Protein AF-A0A847YC67-F1 (afdb_monomer_lite)

Sequence (182 aa):
ARYLQLKDAWDQCDEAYAYVARSLLHYARWMLEHERPFLERRDELEYPTEVWAAQSLRQADVLWAASRLAEGELRERLRERAKAWTEQAWRDLYAFECPVNARTSAVVLTAALRGACHRDAPPLKPPPDEEPVSPPPEPFLSQRTRVKLALRRPAGCITALVRALYPPNLIRLLNLVRRWRN

pLDDT: mean 90.15, std 6.73, range [53.97, 98.06]

Secondary structure (DSSP, 8-state):
-HHHHHHHHTT---HHHHHHHHHHHHHHHHHHHH---GGGGGGG-SS--HHHHHHHHHHHHHHHHHHTT--HHHHHHHHHHHHHHHHHHHHHHHTSS----HHHHHHHHHHHHHHHHHHHSPPPPPPPSSPP-PPP------HHHHHHHHTTSHHHHHHHHHHHHSHHHHHHHHHHHHHHH-

Foldseek 3Di:
DVVLVVCLVVVNLDLVNLVVLVVLLVVLVVCLPPNDQPCVVVVVDPDPDLLSLLVLLVVLLSLLQNLLQDDDPSSVSSLVVSVVSNVSSVVSLVVDPDSDDPNNVVSCVPRVVSSVCSNPDHRGHHRPPDNRPDDPDDPDDDPVNVLVVLCVDPVSVVVVVVVCPPVVNVVVVVVVVVVVVD

Radius of gyration: 23.01 Å; chains: 1; bounding box: 54×56×46 Å

Structure (mmCIF, N/CA/C/O backbone):
data_AF-A0A847YC67-F1
#
_entry.id   AF-A0A847YC67-F1
#
loop_
_atom_site.group_PDB
_atom_site.id
_atom_site.type_symbol
_atom_site.label_atom_id
_atom_site.label_alt_id
_atom_site.label_comp_id
_atom_site.label_asym_id
_atom_site.label_entity_id
_atom_site.label_seq_id
_atom_site.pdbx_PDB_ins_code
_atom_site.Cartn_x
_atom_site.Cartn_y
_atom_site.Cartn_z
_atom_site.occupancy
_atom_site.B_iso_or_equiv
_atom_site.auth_seq_id
_atom_site.auth_comp_id
_atom_site.auth_asym_id
_atom_site.auth_atom_id
_atom_site.pdbx_PDB_model_num
ATOM 1 N N . ALA A 1 1 ? -1.578 -0.465 6.680 1.00 74.38 1 ALA A N 1
ATOM 2 C CA . ALA A 1 1 ? -1.923 -1.807 7.199 1.00 74.38 1 ALA A CA 1
ATOM 3 C C . ALA A 1 1 ? -1.233 -2.140 8.527 1.00 74.38 1 ALA A C 1
ATOM 5 O O . ALA A 1 1 ? -1.942 -2.298 9.506 1.00 74.38 1 ALA A O 1
ATOM 6 N N . ARG A 1 2 ? 0.111 -2.207 8.615 1.00 87.62 2 ARG A N 1
ATOM 7 C CA . ARG A 1 2 ? 0.815 -2.621 9.857 1.00 87.62 2 ARG A CA 1
ATOM 8 C C . ARG A 1 2 ? 0.424 -1.819 11.107 1.00 87.62 2 ARG A C 1
ATOM 10 O O . ARG A 1 2 ? 0.248 -2.406 12.162 1.00 87.62 2 ARG A O 1
ATOM 17 N N . TYR A 1 3 ? 0.250 -0.505 10.973 1.00 93.25 3 TYR A N 1
ATOM 18 C CA . TYR A 1 3 ? -0.238 0.350 12.060 1.00 93.25 3 TYR A CA 1
ATOM 19 C C . TYR A 1 3 ? -1.587 -0.127 12.623 1.00 93.25 3 TYR A C 1
ATOM 21 O O . TYR A 1 3 ? -1.700 -0.351 13.821 1.00 93.25 3 TYR A O 1
ATOM 29 N N . LEU A 1 4 ? -2.570 -0.358 11.745 1.00 94.00 4 LEU A N 1
ATOM 30 C CA . LEU A 1 4 ? -3.900 -0.841 12.124 1.00 94.00 4 LEU A CA 1
ATOM 31 C C . LEU A 1 4 ? -3.833 -2.220 12.786 1.00 94.00 4 LEU A C 1
ATOM 33 O O . LEU A 1 4 ? -4.482 -2.435 13.793 1.00 94.00 4 LEU A O 1
ATOM 37 N N . GLN A 1 5 ? -2.999 -3.127 12.271 1.00 92.56 5 GLN A N 1
ATOM 38 C CA . GLN 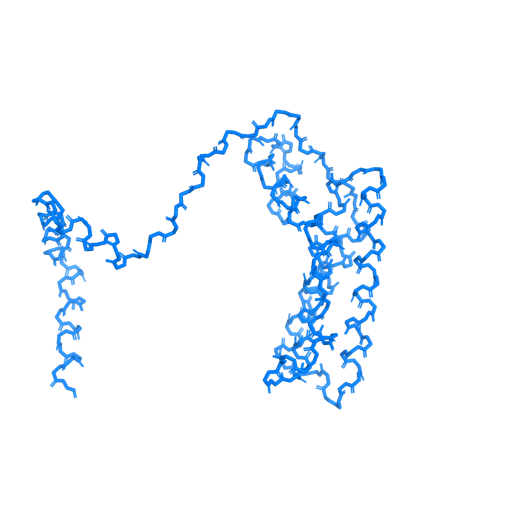A 1 5 ? -2.817 -4.455 12.870 1.00 92.56 5 GLN A CA 1
ATOM 39 C C . GLN A 1 5 ? -2.283 -4.385 14.303 1.00 92.56 5 GLN A C 1
ATOM 41 O O . GLN A 1 5 ? -2.732 -5.138 15.154 1.00 92.56 5 GLN A O 1
ATOM 46 N N . LEU A 1 6 ? -1.312 -3.504 14.562 1.00 94.75 6 LEU A N 1
ATOM 47 C CA . LEU A 1 6 ? -0.749 -3.334 15.903 1.00 94.75 6 LEU A CA 1
ATOM 48 C C . LEU A 1 6 ? -1.770 -2.717 16.859 1.00 94.75 6 LEU A C 1
ATOM 50 O O . LEU A 1 6 ? -1.907 -3.180 17.983 1.00 94.75 6 LEU A O 1
ATOM 54 N N . LYS A 1 7 ? -2.503 -1.701 16.394 1.00 95.25 7 LYS A N 1
ATOM 55 C CA . LYS A 1 7 ? -3.576 -1.054 17.154 1.00 95.25 7 LYS A CA 1
ATOM 56 C C . LYS A 1 7 ? -4.696 -2.037 17.508 1.00 95.25 7 LYS A C 1
ATOM 58 O O . LYS A 1 7 ? -5.078 -2.104 18.667 1.00 95.25 7 LYS A O 1
ATOM 63 N N . ASP A 1 8 ? -5.147 -2.836 16.545 1.00 93.94 8 ASP A N 1
ATOM 64 C CA . ASP A 1 8 ? -6.155 -3.886 16.742 1.00 93.94 8 ASP A CA 1
ATOM 65 C C . ASP A 1 8 ? -5.668 -4.964 17.727 1.00 93.94 8 ASP A C 1
ATOM 67 O O . ASP A 1 8 ? -6.369 -5.296 18.678 1.00 93.94 8 ASP A O 1
ATOM 71 N N . ALA A 1 9 ? -4.421 -5.430 17.582 1.00 94.19 9 ALA A N 1
ATOM 72 C CA . ALA A 1 9 ? -3.819 -6.418 18.483 1.00 94.19 9 ALA A CA 1
ATOM 73 C C . ALA A 1 9 ? -3.633 -5.917 19.928 1.00 94.19 9 ALA A C 1
ATOM 75 O O . ALA A 1 9 ? -3.597 -6.723 20.855 1.00 94.19 9 ALA A O 1
ATOM 76 N N . TRP A 1 10 ? -3.494 -4.604 20.128 1.00 96.00 10 TRP A N 1
ATOM 77 C CA . TRP A 1 10 ? -3.423 -3.971 21.451 1.00 96.00 10 TRP A CA 1
ATOM 78 C C . TRP A 1 10 ? -4.772 -3.464 21.960 1.00 96.00 10 TRP A C 1
ATOM 80 O O . TRP A 1 10 ? -4.809 -2.790 22.986 1.00 96.00 10 TRP A O 1
ATOM 90 N N . ASP A 1 11 ? -5.858 -3.756 21.246 1.00 93.38 11 ASP A N 1
ATOM 91 C CA . ASP A 1 11 ? -7.205 -3.273 21.552 1.00 93.38 11 ASP A CA 1
ATOM 92 C C . ASP A 1 11 ? -7.320 -1.735 21.630 1.00 93.38 11 ASP A C 1
ATOM 94 O O . ASP A 1 11 ? -8.138 -1.165 22.343 1.00 93.38 11 ASP A O 1
ATOM 98 N N . GLN A 1 12 ? -6.480 -1.034 20.866 1.00 93.38 12 GLN A N 1
ATOM 99 C CA . GLN A 1 12 ? -6.417 0.425 20.790 1.00 93.38 12 GLN A CA 1
ATOM 100 C C . GLN A 1 12 ? -7.135 0.935 19.536 1.00 93.38 12 GLN A C 1
ATOM 102 O O . GLN A 1 12 ? -6.524 1.554 18.665 1.00 93.38 12 GLN A O 1
ATOM 107 N N . CYS A 1 13 ? -8.436 0.680 19.423 1.00 89.50 13 CYS A N 1
ATOM 108 C CA . CYS A 1 13 ? -9.254 1.186 18.313 1.00 89.50 13 CYS A CA 1
ATOM 109 C C . CYS A 1 13 ? -9.707 2.637 18.558 1.00 89.50 13 CYS A C 1
ATOM 111 O O . CYS A 1 13 ? -10.895 2.935 18.594 1.00 89.50 13 CYS A O 1
ATOM 113 N N . ASP A 1 14 ? -8.736 3.527 18.770 1.00 90.50 14 ASP A N 1
ATOM 114 C CA . ASP A 1 14 ? -8.934 4.947 19.069 1.00 90.50 14 ASP A CA 1
ATOM 115 C C . ASP A 1 14 ? -9.225 5.803 17.818 1.00 90.50 14 ASP A C 1
ATOM 117 O O . ASP A 1 14 ? -9.302 5.309 16.691 1.00 90.50 14 ASP A O 1
ATOM 121 N N . GLU A 1 15 ? -9.370 7.119 17.997 1.00 89.94 15 GLU A N 1
ATOM 122 C CA . GLU A 1 15 ? -9.642 8.067 16.905 1.00 89.94 15 GLU A CA 1
ATOM 123 C C . GLU A 1 15 ? -8.605 7.973 15.769 1.00 89.94 15 GLU A C 1
ATOM 125 O O . GLU A 1 15 ? -8.946 8.041 14.585 1.00 89.94 15 GLU A O 1
ATOM 130 N N . ALA A 1 16 ? -7.333 7.743 16.107 1.00 90.25 16 ALA A N 1
ATOM 131 C CA . ALA A 1 16 ? -6.272 7.594 15.118 1.00 90.25 16 ALA A CA 1
ATOM 132 C C . ALA A 1 16 ? -6.417 6.289 14.315 1.00 90.25 16 ALA A C 1
ATOM 134 O O . ALA A 1 16 ? -6.227 6.293 13.093 1.00 90.25 16 ALA A O 1
ATOM 135 N N . TYR A 1 17 ? -6.794 5.182 14.966 1.00 93.00 17 TYR A N 1
ATOM 136 C CA . TYR A 1 17 ? -7.186 3.954 14.270 1.00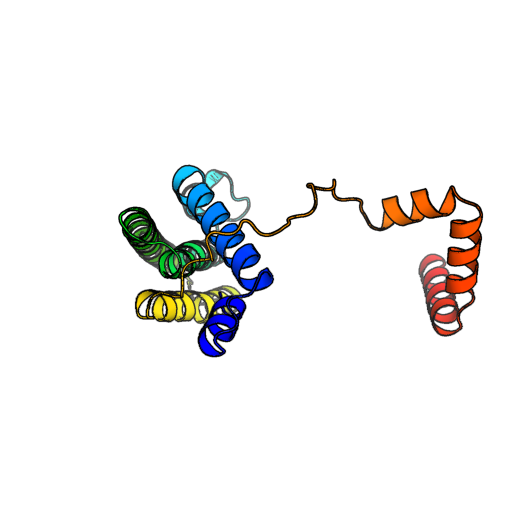 93.00 17 TYR A CA 1
ATOM 137 C C . TYR A 1 17 ? -8.358 4.214 13.318 1.00 93.00 17 TYR A C 1
ATOM 139 O O . TYR A 1 17 ? -8.272 3.884 12.132 1.00 93.00 17 TYR A O 1
ATOM 147 N N . ALA A 1 18 ? -9.410 4.864 13.818 1.00 91.94 18 ALA A N 1
ATOM 148 C CA . ALA A 1 18 ? -10.623 5.173 13.072 1.00 91.94 18 ALA A CA 1
ATOM 149 C C . ALA A 1 18 ? -10.327 6.011 11.818 1.00 91.94 18 ALA A C 1
ATOM 151 O O . ALA A 1 18 ? -10.783 5.679 10.721 1.00 91.94 18 ALA A O 1
ATOM 152 N N . TYR A 1 19 ? -9.505 7.053 11.955 1.00 90.88 19 TYR A N 1
ATOM 153 C CA . TYR A 1 19 ? -9.070 7.901 10.848 1.00 90.88 19 TYR A CA 1
ATOM 154 C C . TYR A 1 19 ? -8.305 7.118 9.778 1.00 90.88 19 TYR A C 1
ATOM 156 O O . TYR A 1 19 ? -8.617 7.214 8.587 1.00 90.88 19 TYR A O 1
ATOM 164 N N . VAL A 1 20 ? -7.320 6.308 10.178 1.00 92.94 20 VAL A N 1
ATOM 165 C CA . VAL A 1 20 ? -6.495 5.550 9.225 1.00 92.94 20 VAL A CA 1
ATOM 166 C C . VAL A 1 20 ? -7.312 4.454 8.536 1.00 92.94 20 VAL A C 1
ATOM 168 O O . VAL A 1 20 ? -7.158 4.249 7.330 1.00 92.94 20 VAL A O 1
ATOM 171 N N . ALA A 1 21 ? -8.191 3.768 9.269 1.00 94.38 21 ALA A N 1
ATOM 172 C CA . ALA A 1 21 ? -9.075 2.743 8.723 1.00 94.38 21 ALA A CA 1
ATOM 173 C C . ALA A 1 21 ? -10.052 3.338 7.698 1.00 94.38 21 ALA A C 1
ATOM 175 O O . ALA A 1 21 ? -10.138 2.837 6.574 1.00 94.38 21 ALA A O 1
ATOM 176 N N . ARG A 1 22 ? -10.713 4.454 8.035 1.00 92.62 22 ARG A N 1
ATOM 177 C CA . ARG A 1 22 ? -11.592 5.183 7.107 1.00 92.62 22 ARG A CA 1
ATOM 178 C C . ARG A 1 22 ? -10.845 5.700 5.884 1.00 92.62 22 ARG A C 1
ATOM 180 O O . ARG A 1 22 ? -11.326 5.512 4.772 1.00 92.62 22 ARG A O 1
ATOM 187 N N . SER A 1 23 ? -9.658 6.279 6.062 1.00 92.81 23 SER A N 1
ATOM 188 C CA . SER A 1 23 ? -8.829 6.766 4.949 1.00 92.81 23 SER A CA 1
ATOM 189 C C . SER A 1 23 ? -8.459 5.637 3.984 1.00 92.81 23 SER A C 1
ATOM 191 O O . SER A 1 23 ? -8.554 5.800 2.768 1.00 92.81 23 SER A O 1
ATOM 193 N N . LEU A 1 24 ? -8.081 4.469 4.515 1.00 95.94 24 LEU A N 1
ATOM 194 C CA . LEU A 1 24 ? -7.757 3.300 3.700 1.00 95.94 24 LEU A CA 1
ATOM 195 C C . LEU A 1 24 ? -8.987 2.776 2.947 1.00 95.94 24 LEU A C 1
ATOM 197 O O . LEU A 1 24 ? -8.888 2.499 1.755 1.00 95.94 24 LEU A O 1
ATOM 201 N N . LEU A 1 25 ? -10.141 2.667 3.614 1.00 95.69 25 LEU A N 1
ATOM 202 C CA . LEU A 1 25 ? -11.392 2.247 2.975 1.00 95.69 25 LEU A CA 1
ATOM 203 C C . LEU A 1 25 ? -11.853 3.238 1.902 1.00 95.69 25 LEU A C 1
ATOM 205 O O . LEU A 1 25 ? -12.260 2.816 0.823 1.00 95.69 25 LEU A O 1
ATOM 209 N N . HIS A 1 26 ? -11.762 4.541 2.172 1.00 94.62 26 HIS A N 1
ATOM 210 C CA . HIS A 1 26 ? -12.092 5.589 1.212 1.00 94.62 26 HIS A CA 1
ATOM 211 C C . HIS A 1 26 ? -11.220 5.477 -0.043 1.00 94.62 26 HIS A C 1
ATOM 213 O O . HIS A 1 26 ? -11.742 5.411 -1.155 1.00 94.62 26 HI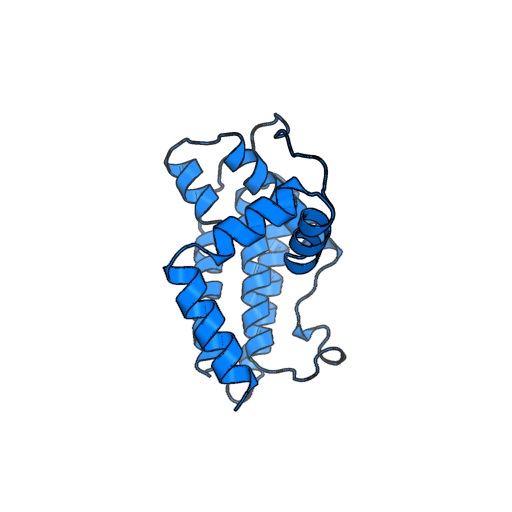S A O 1
ATOM 219 N N . TYR A 1 27 ? -9.901 5.361 0.134 1.00 96.62 27 TYR A N 1
ATOM 220 C CA . TYR A 1 27 ? -8.985 5.193 -0.989 1.00 96.62 27 TYR A CA 1
ATOM 221 C C . TYR A 1 27 ? -9.245 3.892 -1.761 1.00 96.62 27 TYR A C 1
ATOM 223 O O . TYR A 1 27 ? -9.277 3.902 -2.987 1.00 96.62 27 TYR A O 1
ATOM 231 N N . ALA A 1 28 ? -9.513 2.781 -1.071 1.00 97.19 28 ALA A N 1
ATOM 232 C CA . ALA A 1 28 ? -9.812 1.508 -1.720 1.00 97.19 28 ALA A CA 1
ATOM 233 C C . ALA A 1 28 ? -11.120 1.542 -2.532 1.00 97.19 28 ALA A C 1
ATOM 235 O O . ALA A 1 28 ? -11.176 0.964 -3.615 1.00 97.19 28 ALA A O 1
ATOM 236 N N . ARG A 1 29 ? -12.155 2.250 -2.055 1.00 97.38 29 ARG A N 1
ATOM 237 C CA . ARG A 1 29 ? -13.389 2.489 -2.828 1.00 97.38 29 ARG A CA 1
ATOM 238 C C . ARG A 1 29 ? -13.096 3.281 -4.097 1.00 97.38 29 ARG A C 1
ATOM 240 O O . ARG A 1 29 ? -13.498 2.860 -5.174 1.00 97.38 29 ARG A O 1
ATOM 247 N N . TRP A 1 30 ? -12.320 4.357 -3.980 1.00 97.62 30 TRP A N 1
ATOM 248 C CA . TRP A 1 30 ? -11.888 5.128 -5.143 1.00 97.62 30 TRP A CA 1
ATOM 249 C C . TRP A 1 30 ? -11.107 4.256 -6.141 1.00 97.62 30 TRP A C 1
ATOM 251 O O . TRP A 1 30 ? -11.393 4.296 -7.338 1.00 97.62 30 TRP A O 1
ATOM 261 N N . MET A 1 31 ? -10.200 3.399 -5.653 1.00 97.31 31 MET A N 1
ATOM 262 C CA . MET A 1 31 ? -9.429 2.472 -6.491 1.00 97.31 31 MET A CA 1
ATOM 263 C C . MET A 1 31 ? -10.305 1.465 -7.245 1.00 97.31 31 MET A C 1
ATOM 265 O O . MET A 1 31 ? -9.992 1.141 -8.387 1.00 97.31 31 MET A O 1
ATOM 269 N N . LEU A 1 32 ? -11.392 0.962 -6.646 1.00 96.88 32 LEU A N 1
ATOM 270 C CA . LEU A 1 32 ? -12.294 0.017 -7.321 1.00 96.88 32 LEU A CA 1
ATOM 271 C C . LEU A 1 32 ? -12.918 0.603 -8.595 1.00 96.88 32 LEU A C 1
ATOM 273 O O . LEU A 1 32 ? -13.192 -0.148 -9.537 1.00 96.88 32 LEU A O 1
ATOM 277 N N . GLU A 1 33 ? -13.145 1.913 -8.606 1.00 95.31 33 GLU A N 1
ATOM 278 C CA . GLU A 1 33 ? -13.861 2.629 -9.663 1.00 95.31 33 GLU A CA 1
ATOM 279 C C . GLU A 1 33 ? -12.918 3.292 -10.675 1.00 95.31 33 GLU A C 1
ATOM 281 O O . GLU A 1 33 ? -13.214 3.304 -11.868 1.00 95.31 33 GLU A O 1
ATOM 286 N N . HIS A 1 34 ? -11.777 3.814 -10.218 1.00 95.38 34 HIS A N 1
ATOM 287 C CA . HIS A 1 34 ? -10.945 4.722 -11.016 1.00 95.38 34 HIS A CA 1
ATOM 288 C C . HIS A 1 34 ? -9.553 4.178 -11.343 1.00 95.38 34 HIS A C 1
ATOM 290 O O . HIS A 1 34 ? -8.925 4.644 -12.294 1.00 95.38 34 HIS A O 1
ATOM 296 N N . GLU A 1 35 ? -9.049 3.214 -10.572 1.00 93.94 35 GLU A N 1
ATOM 297 C CA . GLU A 1 35 ? -7.673 2.737 -10.705 1.00 93.94 35 GLU A CA 1
ATOM 298 C C . GLU A 1 35 ? -7.603 1.457 -11.550 1.00 93.94 35 GLU A C 1
ATOM 300 O O . GLU A 1 35 ? -8.543 0.658 -11.590 1.00 93.94 35 GLU A O 1
ATOM 305 N N . ARG A 1 36 ? -6.471 1.264 -12.235 1.00 91.56 36 ARG A N 1
ATOM 306 C CA . ARG A 1 36 ? -6.173 0.081 -13.053 1.00 91.56 36 ARG A CA 1
ATOM 307 C C . ARG A 1 36 ? -4.688 -0.298 -12.927 1.00 91.56 36 ARG A C 1
ATOM 309 O O . ARG A 1 36 ? -3.872 0.578 -12.623 1.00 91.56 36 ARG A O 1
ATOM 316 N N . PRO A 1 37 ? -4.312 -1.571 -13.151 1.00 90.25 37 PRO A N 1
ATOM 317 C CA . PRO A 1 37 ? -2.916 -1.995 -13.220 1.00 90.25 37 PRO A CA 1
ATOM 318 C C . PRO A 1 37 ? -2.094 -1.150 -14.202 1.00 90.25 37 PRO A C 1
ATOM 320 O O . PRO A 1 37 ? -2.578 -0.759 -15.263 1.00 90.25 37 PRO A O 1
ATOM 323 N N . PHE A 1 38 ? -0.828 -0.884 -13.871 1.00 87.62 38 PHE A N 1
ATOM 324 C CA . PHE A 1 38 ? 0.024 0.024 -14.648 1.00 87.62 38 PHE A CA 1
ATOM 325 C C . PHE A 1 38 ? 0.187 -0.410 -16.105 1.00 87.62 38 PHE A C 1
ATOM 327 O O . PHE A 1 38 ? 0.152 0.425 -17.005 1.00 87.62 38 PHE A O 1
ATOM 334 N N . LEU A 1 39 ? 0.343 -1.713 -16.340 1.00 90.75 39 LEU A N 1
ATOM 335 C CA . LEU A 1 39 ? 0.612 -2.240 -17.674 1.00 90.75 39 LEU A CA 1
ATOM 336 C C . LEU A 1 39 ? -0.636 -2.361 -18.560 1.00 90.75 39 LEU A C 1
ATOM 338 O O . LEU A 1 39 ? -0.487 -2.573 -19.760 1.00 90.75 39 LEU A O 1
ATOM 342 N N . GLU A 1 40 ? -1.841 -2.126 -18.027 1.00 88.69 40 GLU A N 1
ATOM 343 C CA . GLU A 1 40 ? -3.027 -1.910 -18.871 1.00 88.69 40 GLU A CA 1
ATOM 344 C C . GLU A 1 40 ? -2.932 -0.593 -19.654 1.00 88.69 40 GLU A C 1
ATOM 346 O O . GLU A 1 40 ? -3.497 -0.478 -20.737 1.00 88.69 40 GLU A O 1
ATOM 351 N N . ARG A 1 41 ? -2.185 0.389 -19.135 1.00 86.56 41 ARG A N 1
ATOM 352 C CA . ARG A 1 41 ? -1.916 1.679 -19.788 1.00 86.56 41 ARG A CA 1
ATOM 353 C C . ARG A 1 41 ? -0.473 1.747 -20.266 1.00 86.56 41 ARG A C 1
ATOM 355 O O . ARG A 1 41 ? 0.235 2.723 -20.038 1.00 86.56 41 ARG A O 1
ATOM 362 N N . ARG A 1 42 ? -0.017 0.665 -20.899 1.00 87.31 42 ARG A N 1
ATOM 363 C CA . ARG A 1 42 ? 1.363 0.526 -21.379 1.00 87.31 42 ARG A CA 1
ATOM 364 C C . ARG A 1 42 ? 1.809 1.695 -22.256 1.00 87.31 42 ARG A C 1
ATOM 366 O O . ARG A 1 42 ? 2.938 2.144 -22.098 1.00 87.31 42 ARG A O 1
ATOM 373 N N . ASP A 1 43 ? 0.912 2.208 -23.092 1.00 88.75 43 ASP A N 1
ATOM 374 C CA . ASP A 1 43 ? 1.183 3.318 -24.014 1.00 88.75 43 ASP A CA 1
ATOM 375 C C . ASP A 1 43 ? 1.402 4.668 -23.303 1.00 88.75 43 ASP A C 1
ATOM 377 O O . ASP A 1 43 ? 1.976 5.586 -23.881 1.00 88.75 43 ASP A O 1
ATOM 381 N N . GLU A 1 44 ? 0.979 4.800 -22.040 1.00 89.19 44 GLU A N 1
ATOM 382 C CA . GLU A 1 44 ? 1.212 5.997 -21.218 1.00 89.19 44 GLU A CA 1
ATOM 383 C C . GLU A 1 44 ? 2.575 5.964 -20.506 1.00 89.19 44 GLU A C 1
ATOM 385 O O . GLU A 1 44 ? 3.022 6.974 -19.956 1.00 89.19 44 GLU A O 1
ATOM 390 N N . LEU A 1 45 ? 3.245 4.806 -20.480 1.00 88.12 45 LEU A N 1
ATOM 391 C CA . LEU A 1 45 ? 4.520 4.628 -19.794 1.00 88.12 45 LEU A CA 1
ATOM 392 C C . LEU A 1 45 ? 5.683 4.954 -20.730 1.00 88.12 45 LEU A C 1
ATOM 394 O O . LEU A 1 45 ? 5.874 4.296 -21.746 1.00 88.12 45 LEU A O 1
ATOM 398 N N . GLU A 1 46 ? 6.541 5.889 -20.315 1.00 89.38 46 GLU A N 1
ATOM 399 C CA . GLU A 1 46 ? 7.779 6.201 -21.046 1.00 89.38 46 GLU A CA 1
ATOM 400 C C . GLU A 1 46 ? 8.686 4.961 -21.183 1.00 89.38 46 GLU A C 1
ATOM 402 O O . GLU A 1 46 ? 9.285 4.736 -22.231 1.00 89.38 46 GLU A O 1
ATOM 407 N N . TYR A 1 47 ? 8.739 4.115 -20.141 1.00 88.75 47 TYR A N 1
ATOM 408 C CA . TYR A 1 47 ? 9.491 2.855 -20.141 1.00 88.75 47 TYR A CA 1
ATOM 409 C C . TYR A 1 47 ? 8.699 1.733 -19.446 1.00 88.75 47 TYR A C 1
ATOM 411 O O . TYR A 1 47 ? 8.714 1.648 -18.207 1.00 88.75 47 TYR A O 1
ATOM 419 N N . PRO A 1 48 ? 8.026 0.841 -20.198 1.00 89.88 48 PRO A N 1
ATOM 420 C CA . PRO A 1 48 ? 7.252 -0.267 -19.643 1.00 89.88 48 PRO A CA 1
ATOM 421 C C . PRO A 1 48 ? 8.166 -1.426 -19.215 1.00 89.88 48 PRO A C 1
ATOM 423 O O . PRO A 1 48 ? 8.220 -2.468 -19.856 1.00 89.88 48 PRO A O 1
ATOM 426 N N . THR A 1 49 ? 8.896 -1.229 -18.120 1.00 92.06 49 THR A N 1
ATOM 427 C CA . THR A 1 49 ? 9.772 -2.230 -17.482 1.00 92.06 49 THR A CA 1
ATOM 428 C C . THR A 1 49 ? 9.013 -3.207 -16.574 1.00 92.06 49 THR A C 1
ATOM 430 O O . THR A 1 49 ? 7.914 -2.925 -16.092 1.00 92.06 49 THR A O 1
ATOM 433 N N . GLU A 1 50 ? 9.652 -4.328 -16.249 1.00 92.31 50 GLU A N 1
ATOM 434 C CA . GLU A 1 50 ? 9.212 -5.372 -15.316 1.00 92.31 50 GLU A CA 1
ATOM 435 C C . GLU A 1 50 ? 8.889 -4.843 -13.905 1.00 92.31 50 GLU A C 1
ATOM 437 O O . GLU A 1 50 ? 8.106 -5.430 -13.155 1.00 92.31 50 GLU A O 1
ATOM 442 N N . VAL A 1 51 ? 9.446 -3.686 -13.540 1.00 92.50 51 VAL A N 1
ATOM 443 C CA . VAL A 1 51 ? 9.183 -3.020 -12.259 1.00 92.50 51 VAL A CA 1
ATOM 444 C C . VAL A 1 51 ? 7.726 -2.567 -12.166 1.00 92.50 51 VAL A C 1
ATOM 446 O O . VAL A 1 51 ? 7.167 -2.566 -11.069 1.00 92.50 51 VAL A O 1
ATOM 449 N N . TRP A 1 52 ? 7.093 -2.208 -13.288 1.00 93.69 52 TRP A N 1
ATOM 450 C CA . TRP A 1 52 ? 5.682 -1.819 -13.311 1.00 93.69 52 TRP A CA 1
ATOM 451 C C . TRP A 1 52 ? 4.756 -3.000 -13.035 1.00 93.69 52 TRP A C 1
ATOM 453 O O . TRP A 1 52 ? 3.811 -2.845 -12.263 1.00 93.69 52 TRP A O 1
ATOM 463 N N . ALA A 1 53 ? 5.078 -4.189 -13.558 1.00 92.50 53 ALA A N 1
ATOM 464 C CA . ALA A 1 53 ? 4.360 -5.415 -13.209 1.00 92.50 53 ALA A CA 1
ATOM 465 C C . ALA A 1 53 ? 4.441 -5.677 -11.697 1.00 92.50 53 ALA A C 1
ATOM 467 O O . ALA A 1 53 ? 3.427 -5.884 -11.030 1.00 92.50 53 ALA A O 1
ATOM 468 N N . ALA A 1 54 ? 5.638 -5.555 -11.113 1.00 92.69 54 ALA A N 1
ATOM 469 C CA . ALA A 1 54 ? 5.812 -5.705 -9.671 1.00 92.69 54 ALA A CA 1
ATOM 470 C C . ALA A 1 54 ? 5.113 -4.598 -8.853 1.00 92.69 54 ALA A C 1
ATOM 472 O O . ALA A 1 54 ? 4.598 -4.864 -7.769 1.00 92.69 54 ALA A O 1
ATOM 473 N N . GLN A 1 55 ? 5.050 -3.358 -9.346 1.00 92.50 55 GLN A N 1
ATOM 474 C CA . GLN A 1 55 ? 4.296 -2.276 -8.699 1.00 92.50 55 GLN A CA 1
ATOM 475 C C . GLN A 1 55 ? 2.790 -2.553 -8.664 1.00 92.50 55 GLN A C 1
ATOM 477 O O . GLN A 1 55 ? 2.138 -2.192 -7.684 1.00 92.50 55 GLN A O 1
ATOM 482 N N . SER A 1 56 ? 2.234 -3.251 -9.654 1.00 94.44 56 SER A N 1
ATOM 483 C CA . SER A 1 56 ? 0.822 -3.644 -9.617 1.00 94.44 56 SER A CA 1
ATOM 484 C C . SER A 1 56 ? 0.493 -4.637 -8.496 1.00 94.44 56 SER A C 1
ATOM 486 O O . SER A 1 56 ? -0.610 -4.579 -7.951 1.00 94.44 56 SER A O 1
ATOM 488 N N . LEU A 1 57 ? 1.459 -5.431 -8.013 1.00 94.81 57 LEU A N 1
ATOM 489 C CA . LEU A 1 57 ? 1.284 -6.202 -6.769 1.00 94.81 57 LEU A CA 1
ATOM 490 C C . LEU A 1 57 ? 1.054 -5.281 -5.561 1.00 94.81 57 LEU A C 1
ATOM 492 O O . LEU A 1 57 ? 0.230 -5.575 -4.700 1.00 94.81 57 LEU A O 1
ATOM 496 N N . ARG A 1 58 ? 1.723 -4.121 -5.509 1.00 93.62 58 ARG A N 1
ATOM 497 C CA . ARG A 1 58 ? 1.523 -3.141 -4.427 1.00 93.62 58 ARG A CA 1
ATOM 498 C C . ARG A 1 58 ? 0.150 -2.480 -4.491 1.00 93.62 58 ARG A C 1
ATOM 500 O O . ARG A 1 58 ? -0.389 -2.142 -3.441 1.00 93.62 58 ARG A O 1
ATOM 507 N N . GLN A 1 59 ? -0.411 -2.292 -5.686 1.00 94.38 59 GLN A N 1
ATOM 508 C CA . GLN A 1 59 ? -1.791 -1.823 -5.837 1.00 94.38 59 GLN A CA 1
ATOM 509 C C . GLN A 1 59 ? -2.773 -2.878 -5.301 1.00 94.38 59 GLN A C 1
ATOM 511 O O . GLN A 1 59 ? -3.666 -2.546 -4.520 1.00 94.38 59 GLN A O 1
ATOM 516 N N . ALA A 1 60 ? -2.568 -4.155 -5.639 1.00 96.00 60 ALA A N 1
ATOM 517 C CA . ALA A 1 60 ? -3.389 -5.255 -5.133 1.00 96.00 60 ALA A CA 1
ATOM 518 C C . ALA A 1 60 ? -3.312 -5.399 -3.599 1.00 96.00 60 ALA A C 1
ATOM 520 O O . ALA A 1 60 ? -4.335 -5.608 -2.946 1.00 96.00 60 ALA A O 1
ATOM 521 N N . ASP A 1 61 ? -2.132 -5.207 -3.002 1.00 95.50 61 ASP A N 1
ATOM 522 C CA . ASP A 1 61 ? -1.939 -5.232 -1.546 1.00 95.50 61 ASP A CA 1
ATOM 523 C C . ASP A 1 61 ? -2.816 -4.226 -0.796 1.00 95.50 61 ASP A C 1
ATOM 525 O O . ASP A 1 61 ? -3.262 -4.510 0.319 1.00 95.50 61 ASP A O 1
ATOM 529 N N . VAL A 1 62 ? -3.055 -3.044 -1.375 1.00 95.88 62 VAL A N 1
ATOM 530 C CA . VAL A 1 62 ? -3.928 -2.029 -0.767 1.00 95.88 62 VAL A CA 1
ATOM 531 C C . VAL A 1 62 ? -5.353 -2.562 -0.662 1.00 95.88 62 VAL A C 1
ATOM 533 O O . VAL A 1 62 ? -5.968 -2.443 0.399 1.00 95.88 62 VAL A O 1
ATOM 536 N N . LEU A 1 63 ? -5.849 -3.204 -1.721 1.00 97.38 63 LEU A N 1
ATOM 537 C CA . LEU A 1 63 ? -7.182 -3.803 -1.752 1.00 97.38 63 LEU A CA 1
ATOM 538 C C . LEU A 1 63 ? -7.286 -4.987 -0.782 1.00 97.38 63 LEU A C 1
ATOM 540 O O . LEU A 1 63 ? -8.247 -5.061 -0.015 1.00 97.38 63 LEU A O 1
ATOM 544 N N . TRP A 1 64 ? -6.265 -5.852 -0.725 1.00 97.31 64 TRP A N 1
ATOM 545 C CA . TRP A 1 64 ? -6.195 -6.919 0.277 1.00 97.31 64 TRP A CA 1
ATOM 546 C C . TRP A 1 64 ? -6.234 -6.362 1.701 1.00 97.31 64 TRP A C 1
ATOM 548 O O . TRP A 1 64 ? -7.021 -6.825 2.526 1.00 97.31 64 TRP A O 1
ATOM 558 N N . ALA A 1 65 ? -5.436 -5.335 1.995 1.00 96.12 65 ALA A N 1
ATOM 559 C CA . ALA A 1 65 ? -5.419 -4.701 3.307 1.00 96.12 65 ALA A CA 1
ATOM 560 C C . ALA A 1 65 ? -6.767 -4.054 3.665 1.00 96.12 65 ALA A C 1
ATOM 562 O O . ALA A 1 65 ? -7.218 -4.194 4.800 1.00 96.12 65 ALA A O 1
ATOM 563 N N . ALA A 1 66 ? -7.411 -3.367 2.717 1.00 96.81 66 ALA A N 1
ATOM 564 C CA . ALA A 1 66 ? -8.706 -2.725 2.921 1.00 96.81 66 ALA A CA 1
ATOM 565 C C . ALA A 1 66 ? -9.839 -3.743 3.117 1.00 96.81 66 ALA A C 1
ATOM 567 O O . ALA A 1 66 ? -10.723 -3.522 3.943 1.00 96.81 66 ALA A O 1
ATOM 568 N N . SER A 1 67 ? -9.786 -4.889 2.429 1.00 97.00 67 SER A N 1
ATOM 569 C CA . SER A 1 67 ? -10.791 -5.953 2.564 1.00 97.00 67 SER A CA 1
ATOM 570 C C . SER A 1 67 ? -10.907 -6.492 3.992 1.00 97.00 67 SER A C 1
ATOM 572 O O . SER A 1 67 ? -11.980 -6.917 4.412 1.00 97.00 67 SER A O 1
ATOM 574 N N . ARG A 1 68 ? -9.822 -6.410 4.771 1.00 96.12 68 ARG A N 1
ATOM 575 C CA . ARG A 1 68 ? -9.814 -6.814 6.179 1.00 96.12 68 ARG A CA 1
ATOM 576 C C . ARG A 1 68 ? -10.615 -5.878 7.082 1.00 96.12 68 ARG A C 1
ATOM 578 O O . ARG A 1 68 ? -10.998 -6.314 8.153 1.00 96.12 68 ARG A O 1
ATOM 585 N N . LEU A 1 69 ? -10.839 -4.629 6.676 1.00 95.62 69 LEU A N 1
ATOM 586 C CA . LEU A 1 69 ? -11.640 -3.642 7.413 1.00 95.62 69 LEU A CA 1
ATOM 587 C C . LEU A 1 69 ? -13.080 -3.547 6.898 1.00 95.62 69 LEU A C 1
ATOM 589 O O . LEU A 1 69 ? -13.957 -3.076 7.611 1.00 95.62 69 LEU A O 1
ATOM 593 N N . ALA A 1 70 ? -13.307 -3.905 5.634 1.00 95.25 70 ALA A N 1
ATOM 594 C CA . ALA A 1 70 ? -14.626 -3.860 5.018 1.00 95.25 70 ALA A CA 1
ATOM 595 C C . ALA A 1 70 ? -15.484 -5.039 5.480 1.00 95.25 70 ALA A C 1
ATOM 597 O O . ALA A 1 70 ? -14.951 -6.071 5.880 1.00 95.25 70 ALA A O 1
ATOM 598 N N . GLU A 1 71 ? -16.800 -4.922 5.343 1.00 93.19 71 GLU A N 1
ATOM 599 C CA . GLU A 1 71 ? -17.775 -5.979 5.624 1.00 93.19 71 GLU A CA 1
ATOM 600 C C . GLU A 1 71 ? -18.730 -6.163 4.434 1.00 93.19 71 GLU A C 1
ATOM 602 O O . GLU A 1 71 ? -18.763 -5.333 3.519 1.00 93.19 71 GLU A O 1
ATOM 607 N N . GLY A 1 72 ? -19.478 -7.270 4.431 1.00 94.31 72 GLY A N 1
ATOM 608 C CA . GLY A 1 72 ? -20.498 -7.569 3.423 1.00 94.31 72 GLY A CA 1
ATOM 609 C C . GLY A 1 72 ? -19.981 -7.559 1.981 1.00 94.31 72 GLY A C 1
ATOM 610 O O . GLY A 1 72 ? -18.872 -8.006 1.690 1.00 94.31 72 GLY A O 1
ATOM 611 N N . GLU A 1 73 ? -20.791 -7.017 1.071 1.00 96.75 73 GLU A N 1
ATOM 612 C CA . GLU A 1 73 ? -20.501 -6.971 -0.368 1.00 96.75 73 GLU A CA 1
ATOM 613 C C . GLU A 1 73 ? -19.197 -6.225 -0.695 1.00 96.75 73 GLU A C 1
ATOM 615 O O . GLU A 1 73 ? -18.433 -6.640 -1.567 1.00 96.75 73 GLU A O 1
ATOM 620 N N . LEU A 1 74 ? -18.894 -5.140 0.030 1.00 96.19 74 LEU A N 1
ATOM 621 C CA . LEU A 1 74 ? -17.681 -4.358 -0.210 1.00 96.19 74 LEU A CA 1
ATOM 622 C C . LEU A 1 74 ? -16.419 -5.193 0.038 1.00 96.19 74 LEU A C 1
ATOM 624 O O . LEU A 1 74 ? -15.455 -5.078 -0.719 1.00 96.19 74 LEU A O 1
ATOM 628 N N . ARG A 1 75 ? -16.420 -6.040 1.077 1.00 96.69 75 ARG A N 1
ATOM 629 C CA . ARG A 1 75 ? -15.305 -6.955 1.354 1.00 96.69 75 ARG A CA 1
ATOM 630 C C . ARG A 1 75 ? -15.072 -7.884 0.169 1.00 96.69 75 ARG A C 1
ATOM 632 O O . ARG A 1 75 ? -13.936 -7.980 -0.290 1.00 96.69 75 ARG A O 1
ATOM 639 N N . GLU A 1 76 ? -16.123 -8.517 -0.338 1.00 97.00 76 GLU A N 1
ATOM 640 C CA . GLU A 1 76 ? -16.010 -9.465 -1.449 1.00 97.00 76 GLU A CA 1
ATOM 641 C C . GLU A 1 76 ? -15.520 -8.784 -2.727 1.00 97.00 76 GLU A C 1
ATOM 643 O O . GLU A 1 76 ? -14.542 -9.238 -3.322 1.00 97.00 76 GLU A O 1
ATOM 648 N N . ARG A 1 77 ? -16.076 -7.617 -3.074 1.00 98.06 77 ARG A N 1
ATOM 649 C CA . ARG A 1 77 ? -15.620 -6.824 -4.229 1.00 98.06 77 ARG A CA 1
ATOM 650 C C . ARG A 1 77 ? -14.141 -6.443 -4.134 1.00 98.06 77 ARG A C 1
ATOM 652 O O . ARG A 1 77 ? -13.417 -6.504 -5.128 1.00 98.06 77 ARG A O 1
ATOM 659 N N . LEU A 1 78 ? -13.674 -6.057 -2.943 1.00 97.88 78 LEU A N 1
ATOM 660 C CA . LEU A 1 78 ? -12.261 -5.750 -2.707 1.00 97.88 78 LEU A CA 1
ATOM 661 C C . LEU A 1 78 ? -11.378 -6.992 -2.868 1.00 97.88 78 LEU A C 1
ATOM 663 O O . LEU A 1 78 ? -10.345 -6.903 -3.529 1.00 97.88 78 LEU A O 1
ATOM 667 N N . ARG A 1 79 ? -11.772 -8.140 -2.298 1.00 97.56 79 ARG A N 1
ATOM 668 C CA . ARG A 1 79 ? -11.012 -9.400 -2.401 1.00 97.56 79 ARG A CA 1
ATOM 669 C C . ARG A 1 79 ? -10.944 -9.903 -3.838 1.00 97.56 79 ARG A C 1
ATOM 671 O O . ARG A 1 79 ? -9.869 -10.292 -4.290 1.00 97.56 79 ARG A O 1
ATOM 678 N N . GLU A 1 80 ? -12.061 -9.876 -4.555 1.00 97.75 80 GLU A N 1
ATOM 679 C CA . GLU A 1 80 ? -12.137 -10.286 -5.956 1.00 97.75 80 GLU A CA 1
ATOM 680 C C . GLU A 1 80 ? -11.214 -9.426 -6.823 1.00 97.75 80 GLU A C 1
ATOM 682 O O . GLU A 1 80 ? -10.366 -9.954 -7.548 1.00 97.75 80 GLU A O 1
ATOM 687 N N . ARG A 1 81 ? -11.291 -8.096 -6.679 1.00 97.50 81 ARG A N 1
ATOM 688 C CA . ARG A 1 81 ? -10.415 -7.185 -7.421 1.00 97.50 81 ARG A CA 1
ATOM 689 C C . ARG A 1 81 ? -8.946 -7.368 -7.047 1.00 97.50 81 ARG A C 1
ATOM 691 O O . ARG A 1 81 ? -8.099 -7.406 -7.937 1.00 97.50 81 ARG A O 1
ATOM 698 N N . ALA A 1 82 ? -8.637 -7.513 -5.758 1.00 97.12 82 ALA A N 1
ATOM 699 C CA . ALA A 1 82 ? -7.275 -7.754 -5.287 1.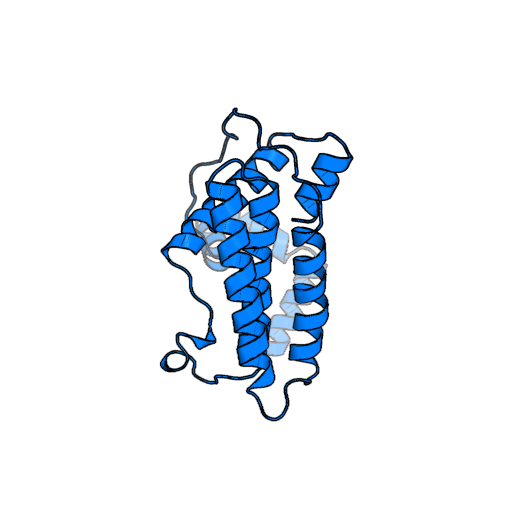00 97.12 82 ALA A CA 1
ATOM 700 C C . ALA A 1 82 ? -6.697 -9.045 -5.881 1.00 97.12 82 ALA A C 1
ATOM 702 O O . ALA A 1 82 ? -5.552 -9.056 -6.337 1.00 97.12 82 ALA A O 1
ATOM 703 N N . LYS A 1 83 ? -7.493 -10.121 -5.932 1.00 96.88 83 LYS A N 1
ATOM 704 C CA . LYS A 1 83 ? -7.110 -11.390 -6.558 1.00 96.88 83 LYS A CA 1
ATOM 705 C C . LYS A 1 83 ? -6.832 -11.207 -8.050 1.00 96.88 83 LYS A C 1
ATOM 707 O O . LYS A 1 83 ? -5.736 -11.545 -8.491 1.00 96.88 83 LYS A O 1
ATOM 712 N N . ALA A 1 84 ? -7.766 -10.612 -8.791 1.00 96.69 84 ALA A N 1
ATOM 713 C CA . ALA A 1 84 ? -7.625 -10.391 -10.230 1.00 96.69 84 ALA A CA 1
ATOM 714 C C . ALA A 1 84 ? -6.368 -9.574 -10.572 1.00 96.69 84 ALA A C 1
ATOM 716 O O . ALA A 1 84 ? -5.604 -9.941 -11.464 1.00 96.69 84 ALA A O 1
ATOM 717 N N . TRP A 1 85 ? -6.103 -8.499 -9.825 1.00 96.06 85 TRP A N 1
ATOM 718 C CA . TRP A 1 85 ? -4.906 -7.675 -10.014 1.00 96.06 85 TRP A CA 1
ATOM 719 C C . TRP A 1 85 ? -3.618 -8.390 -9.626 1.00 96.06 85 TRP A C 1
ATOM 721 O O . TRP A 1 85 ? -2.607 -8.218 -10.299 1.00 96.06 85 TRP A O 1
ATOM 731 N N . THR A 1 86 ? -3.648 -9.215 -8.578 1.00 96.31 86 THR A N 1
ATOM 732 C CA . THR A 1 86 ? -2.495 -10.045 -8.206 1.00 96.31 86 THR A CA 1
ATOM 733 C C . THR A 1 86 ? -2.148 -11.012 -9.339 1.00 96.31 86 THR A C 1
ATOM 735 O O . THR A 1 86 ? -0.993 -11.106 -9.745 1.00 96.31 86 THR A O 1
ATOM 738 N N . GLU A 1 87 ? -3.148 -11.708 -9.882 1.00 96.06 87 GLU A N 1
ATOM 739 C CA . GLU A 1 87 ? -2.976 -12.656 -10.988 1.00 96.06 87 GLU A CA 1
ATOM 740 C C . GLU A 1 87 ? -2.522 -11.967 -12.280 1.00 96.06 87 GLU A C 1
ATOM 742 O O . GLU A 1 87 ? -1.658 -12.493 -12.981 1.00 96.06 87 GLU A O 1
ATOM 747 N N . GLN A 1 88 ? -3.070 -10.790 -12.595 1.00 95.88 88 GLN A N 1
ATOM 748 C CA . GLN A 1 88 ? -2.622 -9.980 -13.731 1.00 95.88 88 GLN A CA 1
ATOM 749 C C . GLN A 1 88 ? -1.162 -9.548 -13.559 1.00 95.88 88 GLN A C 1
ATOM 751 O O . GLN A 1 88 ? -0.365 -9.753 -14.466 1.00 95.88 88 GLN A O 1
ATOM 756 N N . ALA A 1 89 ? -0.783 -9.039 -12.385 1.00 94.94 89 ALA A N 1
ATOM 757 C CA . ALA A 1 89 ? 0.581 -8.594 -12.115 1.00 94.94 89 ALA A CA 1
ATOM 758 C C . ALA A 1 89 ? 1.610 -9.729 -12.249 1.00 94.94 89 ALA A C 1
ATOM 760 O O . ALA A 1 89 ? 2.691 -9.515 -12.794 1.00 94.94 89 ALA A O 1
ATOM 761 N N . TRP A 1 90 ? 1.274 -10.945 -11.803 1.00 95.62 90 TRP A N 1
ATOM 762 C CA . TRP A 1 90 ? 2.123 -12.118 -12.030 1.00 95.62 90 TRP A CA 1
ATOM 763 C C . TRP A 1 90 ? 2.232 -12.480 -13.509 1.00 95.62 90 TRP A C 1
ATOM 765 O O . TRP A 1 90 ? 3.339 -12.717 -13.986 1.00 95.62 90 TRP A O 1
ATOM 775 N N . ARG A 1 91 ? 1.111 -12.495 -14.244 1.00 95.81 91 ARG A N 1
ATOM 776 C CA . ARG A 1 91 ? 1.116 -12.747 -15.694 1.00 95.81 91 ARG A CA 1
ATOM 777 C C . ARG A 1 91 ? 1.987 -11.737 -16.435 1.00 95.81 91 ARG A C 1
ATOM 779 O O . ARG A 1 91 ? 2.828 -12.142 -17.231 1.00 95.81 91 ARG A O 1
ATOM 786 N N . ASP A 1 92 ? 1.834 -10.454 -16.124 1.00 94.69 92 ASP A N 1
ATOM 787 C CA . ASP A 1 92 ? 2.622 -9.386 -16.733 1.00 94.69 92 ASP A CA 1
ATOM 788 C C . ASP A 1 92 ? 4.106 -9.517 -16.396 1.00 94.69 92 ASP A C 1
ATOM 790 O O . ASP A 1 92 ? 4.953 -9.327 -17.263 1.00 94.69 92 ASP A O 1
ATOM 794 N N . LEU A 1 93 ? 4.432 -9.867 -15.148 1.00 94.69 93 LEU A N 1
ATOM 795 C CA . LEU A 1 93 ? 5.812 -10.046 -14.713 1.00 94.69 93 LEU A CA 1
ATOM 796 C C . LEU A 1 93 ? 6.495 -11.178 -15.487 1.00 94.69 93 LEU A C 1
ATOM 798 O O . LEU A 1 93 ? 7.596 -10.985 -15.993 1.00 94.69 93 LEU A O 1
ATOM 802 N N . TYR A 1 94 ? 5.837 -12.333 -15.613 1.00 94.81 94 TYR A N 1
ATOM 803 C CA . TYR A 1 94 ? 6.376 -13.488 -16.337 1.00 94.81 94 TYR A CA 1
ATOM 804 C C . TYR A 1 94 ? 6.424 -13.303 -17.859 1.00 94.81 94 TYR A C 1
ATOM 806 O O . TYR A 1 94 ? 7.073 -14.095 -18.536 1.00 94.81 94 TYR A O 1
ATOM 814 N N . ALA A 1 95 ? 5.777 -12.268 -18.402 1.00 94.31 95 ALA A N 1
ATOM 815 C CA . ALA A 1 95 ? 5.861 -11.934 -19.821 1.00 94.31 95 ALA A CA 1
ATOM 816 C C . ALA A 1 95 ? 7.174 -11.223 -20.206 1.00 94.31 95 ALA A C 1
ATOM 818 O O . ALA A 1 95 ? 7.472 -11.103 -21.393 1.00 94.31 95 ALA A O 1
ATOM 819 N N . PHE A 1 96 ? 7.957 -10.735 -19.237 1.00 93.88 96 PHE A N 1
ATOM 820 C CA . PHE A 1 96 ? 9.264 -10.126 -19.497 1.00 93.88 96 PHE A CA 1
ATOM 821 C C . PHE A 1 96 ? 10.367 -11.181 -19.637 1.00 93.88 96 PHE A C 1
ATOM 823 O O . PHE A 1 96 ? 10.389 -12.166 -18.905 1.00 93.88 96 PHE A O 1
ATOM 830 N N . GLU A 1 97 ? 11.340 -10.927 -20.519 1.00 90.62 97 GLU A N 1
ATOM 831 C CA . GLU A 1 97 ? 12.484 -11.826 -20.752 1.00 90.62 97 GLU A CA 1
ATOM 832 C C . GLU A 1 97 ? 13.338 -12.049 -19.492 1.00 90.62 97 GLU A C 1
ATOM 834 O O . GLU A 1 97 ? 13.820 -13.153 -19.249 1.00 90.62 97 GLU A O 1
ATOM 839 N N . CYS A 1 98 ? 13.508 -11.010 -18.665 1.00 86.75 98 CYS A N 1
ATOM 840 C CA . CYS A 1 98 ? 14.265 -11.076 -17.415 1.00 86.75 98 CYS A CA 1
ATOM 841 C C . CYS A 1 98 ? 13.445 -10.506 -16.241 1.00 86.75 98 CYS A C 1
ATOM 843 O O . CYS A 1 98 ? 13.573 -9.330 -15.895 1.00 86.75 98 CYS A O 1
ATOM 845 N N . PRO A 1 99 ? 12.604 -11.321 -15.582 1.00 85.94 99 PRO A N 1
ATOM 846 C CA . PRO A 1 99 ? 11.703 -10.843 -14.529 1.00 85.94 99 PRO A CA 1
ATOM 847 C C . PRO A 1 99 ? 12.376 -10.656 -13.156 1.00 85.94 99 PRO A C 1
ATOM 849 O O . PRO A 1 99 ? 11.726 -10.253 -12.194 1.00 85.94 99 PRO A O 1
ATOM 852 N N . VAL A 1 100 ? 13.671 -10.962 -13.025 1.00 88.31 100 VAL A N 1
ATOM 853 C CA . VAL A 1 100 ? 14.353 -11.170 -11.729 1.00 88.31 100 VAL A CA 1
ATOM 854 C C . VAL A 1 100 ? 15.466 -10.162 -11.431 1.00 88.31 100 VAL A C 1
ATOM 856 O O . VAL A 1 100 ? 16.439 -10.472 -10.746 1.00 88.31 100 VAL A O 1
ATOM 859 N N . ASN A 1 101 ? 15.338 -8.915 -11.887 1.00 91.31 101 ASN A N 1
ATOM 860 C CA . ASN A 1 101 ? 16.282 -7.872 -11.477 1.00 91.31 101 ASN A CA 1
ATOM 861 C C . ASN A 1 101 ? 16.161 -7.547 -9.965 1.00 91.31 101 ASN A C 1
ATOM 863 O O . ASN A 1 101 ? 15.156 -7.855 -9.312 1.00 91.31 101 ASN A O 1
ATOM 867 N N . ALA A 1 102 ? 17.173 -6.880 -9.400 1.00 93.25 102 ALA A N 1
ATOM 868 C CA . ALA A 1 102 ? 17.233 -6.577 -7.966 1.00 93.25 102 ALA A CA 1
ATOM 869 C C . ALA A 1 102 ? 16.048 -5.728 -7.459 1.00 93.25 102 ALA A C 1
ATOM 871 O O . ALA A 1 102 ? 15.510 -5.984 -6.381 1.00 93.25 102 ALA A O 1
ATOM 872 N N . ARG A 1 103 ? 15.614 -4.725 -8.233 1.00 91.94 103 ARG A N 1
ATOM 873 C CA . ARG A 1 103 ? 14.502 -3.833 -7.868 1.00 91.94 103 ARG A CA 1
ATOM 874 C C . ARG A 1 103 ? 13.168 -4.573 -7.901 1.00 91.94 103 ARG A C 1
ATOM 876 O O . ARG A 1 103 ? 12.388 -4.458 -6.959 1.00 91.94 103 ARG A O 1
ATOM 883 N N . THR A 1 104 ? 12.920 -5.332 -8.959 1.00 93.94 104 THR A N 1
ATOM 884 C CA . THR A 1 104 ? 11.719 -6.148 -9.137 1.00 93.94 104 THR A CA 1
ATOM 885 C C . THR A 1 104 ? 11.627 -7.193 -8.037 1.00 93.94 104 THR A C 1
ATOM 887 O O . THR A 1 104 ? 10.614 -7.255 -7.347 1.00 93.94 104 THR A O 1
ATOM 890 N N . SER A 1 105 ? 12.723 -7.904 -7.765 1.00 92.75 105 SER A N 1
ATOM 891 C CA . SER A 1 105 ? 12.811 -8.869 -6.665 1.00 92.75 105 SER A CA 1
ATOM 892 C C . SER A 1 105 ? 12.488 -8.231 -5.311 1.00 92.75 105 SER A C 1
ATOM 894 O O . SER A 1 105 ? 11.692 -8.776 -4.551 1.00 92.75 105 SER A O 1
ATOM 896 N N . ALA A 1 106 ? 13.028 -7.044 -5.015 1.00 93.25 106 ALA A N 1
ATOM 897 C CA . ALA A 1 106 ? 12.737 -6.340 -3.764 1.00 93.25 106 ALA A CA 1
ATOM 898 C C . ALA A 1 106 ? 11.250 -5.965 -3.622 1.00 93.25 106 ALA A C 1
ATOM 900 O O . ALA A 1 106 ? 10.666 -6.095 -2.541 1.00 93.25 106 ALA A O 1
ATOM 901 N N . VAL A 1 107 ? 10.617 -5.514 -4.710 1.00 92.81 107 VAL A N 1
ATOM 902 C CA . VAL A 1 107 ? 9.182 -5.202 -4.710 1.00 92.81 107 VAL A CA 1
ATOM 903 C C . VAL A 1 107 ? 8.355 -6.474 -4.548 1.00 92.81 107 VAL A C 1
ATOM 905 O O . VAL A 1 107 ? 7.487 -6.509 -3.682 1.00 92.81 107 VAL A O 1
ATOM 908 N N . VAL A 1 108 ? 8.649 -7.529 -5.307 1.00 94.25 108 VAL A N 1
ATOM 909 C CA . VAL A 1 108 ? 7.924 -8.805 -5.245 1.00 94.25 108 VAL A CA 1
ATOM 910 C C . VAL A 1 108 ? 8.020 -9.424 -3.852 1.00 94.25 108 VAL A C 1
ATOM 912 O O . VAL A 1 108 ? 6.992 -9.733 -3.258 1.00 94.25 108 VAL A O 1
ATOM 915 N N . LEU A 1 109 ? 9.222 -9.534 -3.278 1.00 93.19 109 LEU A N 1
ATOM 916 C CA . LEU A 1 109 ? 9.428 -10.129 -1.951 1.00 93.19 109 LEU A CA 1
ATOM 917 C C . LEU A 1 109 ? 8.651 -9.404 -0.848 1.00 93.19 109 LEU A C 1
ATOM 919 O O . LEU A 1 109 ? 8.214 -10.028 0.115 1.00 93.19 109 LEU A O 1
ATOM 923 N N . THR A 1 110 ? 8.478 -8.089 -0.973 1.00 92.50 110 THR A N 1
ATOM 924 C CA . THR A 1 110 ? 7.769 -7.298 0.037 1.00 92.50 110 THR A CA 1
ATOM 925 C C . THR A 1 110 ? 6.267 -7.236 -0.205 1.00 92.50 110 THR A C 1
ATOM 927 O O . THR A 1 110 ? 5.507 -7.345 0.757 1.00 92.50 110 THR A O 1
ATOM 930 N N . ALA A 1 111 ? 5.843 -7.055 -1.455 1.00 92.62 111 ALA A N 1
ATOM 931 C CA . ALA A 1 111 ? 4.443 -6.905 -1.824 1.00 92.62 111 ALA A CA 1
ATOM 932 C C . ALA A 1 111 ? 3.734 -8.261 -1.875 1.00 92.62 111 ALA A C 1
ATOM 934 O O . ALA A 1 111 ? 2.801 -8.494 -1.120 1.00 92.62 111 ALA A O 1
ATOM 935 N N . ALA A 1 112 ? 4.244 -9.222 -2.651 1.00 90.88 112 ALA A N 1
ATOM 936 C CA . ALA A 1 112 ? 3.591 -10.523 -2.796 1.00 90.88 112 ALA A CA 1
ATOM 937 C C . ALA A 1 112 ? 3.430 -11.253 -1.455 1.00 90.88 112 ALA A C 1
ATOM 939 O O . ALA A 1 112 ? 2.364 -11.800 -1.170 1.00 90.88 112 ALA A O 1
ATOM 940 N N . LEU A 1 113 ? 4.463 -11.217 -0.603 1.00 91.00 113 LEU A N 1
ATOM 941 C CA . LEU A 1 113 ? 4.387 -11.797 0.738 1.00 91.00 113 LEU A CA 1
ATOM 942 C C . LEU A 1 113 ? 3.312 -11.105 1.584 1.00 91.00 113 LEU A C 1
ATOM 944 O O . LEU A 1 113 ? 2.542 -11.761 2.280 1.00 91.00 113 LEU A O 1
ATOM 948 N N . ARG A 1 114 ? 3.238 -9.773 1.526 1.00 91.31 114 ARG A N 1
ATOM 949 C CA . ARG A 1 114 ? 2.256 -9.000 2.287 1.00 91.31 114 ARG A CA 1
ATOM 950 C C . ARG A 1 114 ? 0.833 -9.261 1.802 1.00 91.31 114 ARG A C 1
ATOM 952 O O . ARG A 1 114 ? -0.040 -9.450 2.648 1.00 91.31 114 ARG A O 1
ATOM 959 N N . GLY A 1 115 ? 0.611 -9.303 0.492 1.00 91.44 115 GLY A N 1
ATOM 960 C CA . GLY A 1 115 ? -0.668 -9.660 -0.114 1.00 91.44 115 GLY A CA 1
ATOM 961 C C . GLY A 1 115 ? -1.133 -11.047 0.318 1.00 91.44 115 GLY A C 1
ATOM 962 O O . GLY A 1 115 ? -2.263 -11.187 0.783 1.00 91.44 115 GLY A O 1
ATOM 963 N N . ALA A 1 116 ? -0.243 -12.045 0.285 1.00 91.56 116 ALA A N 1
ATOM 964 C CA . ALA A 1 116 ? -0.534 -13.388 0.791 1.00 91.56 116 ALA A CA 1
ATOM 965 C C . ALA A 1 116 ? -0.916 -13.367 2.282 1.00 91.56 116 ALA A C 1
ATOM 967 O O . ALA A 1 116 ? -1.973 -13.870 2.658 1.00 91.56 116 ALA A O 1
ATOM 968 N N . CYS A 1 117 ? -0.129 -12.685 3.121 1.00 92.00 117 CYS A N 1
ATOM 969 C CA . CYS A 1 117 ? -0.452 -12.529 4.539 1.00 92.00 117 CYS A CA 1
ATOM 970 C C . CYS A 1 117 ? -1.791 -11.814 4.768 1.00 92.00 117 CYS A C 1
ATOM 972 O O . CYS A 1 117 ? -2.476 -12.107 5.738 1.00 92.00 117 CYS A O 1
ATOM 974 N N . HIS A 1 118 ? -2.171 -10.841 3.937 1.00 92.50 118 HIS A N 1
ATOM 975 C CA . HIS A 1 118 ? -3.453 -10.149 4.070 1.00 92.50 118 HIS A CA 1
ATOM 976 C C . HIS A 1 118 ? -4.639 -10.997 3.616 1.00 92.50 118 HIS A C 1
ATOM 978 O O . HIS A 1 118 ? -5.679 -10.938 4.266 1.00 92.50 118 HIS A O 1
ATOM 984 N N . ARG A 1 119 ? -4.482 -11.781 2.546 1.00 91.62 119 ARG A N 1
ATOM 985 C CA . ARG A 1 119 ? -5.509 -12.694 2.028 1.00 91.62 119 ARG A CA 1
ATOM 986 C C . ARG A 1 119 ? -5.950 -13.711 3.078 1.00 91.62 119 ARG A C 1
ATOM 988 O O . ARG A 1 119 ? -7.149 -13.972 3.205 1.00 91.62 119 ARG A O 1
ATOM 995 N N . ASP A 1 120 ? -4.976 -14.251 3.805 1.00 91.94 120 ASP A N 1
ATOM 996 C CA . ASP A 1 120 ? -5.175 -15.360 4.739 1.00 91.94 120 ASP A CA 1
ATOM 997 C C . ASP A 1 120 ? -5.364 -14.872 6.193 1.00 91.94 120 ASP A C 1
ATOM 999 O O . ASP A 1 120 ? -5.719 -15.647 7.078 1.00 91.94 120 ASP A O 1
ATOM 1003 N N . ALA A 1 121 ? -5.160 -13.575 6.457 1.00 91.38 121 ALA A N 1
ATOM 1004 C CA . ALA A 1 121 ? -5.350 -12.992 7.782 1.00 91.38 121 ALA A CA 1
ATOM 1005 C C . ALA A 1 121 ? -6.834 -12.794 8.139 1.00 91.38 1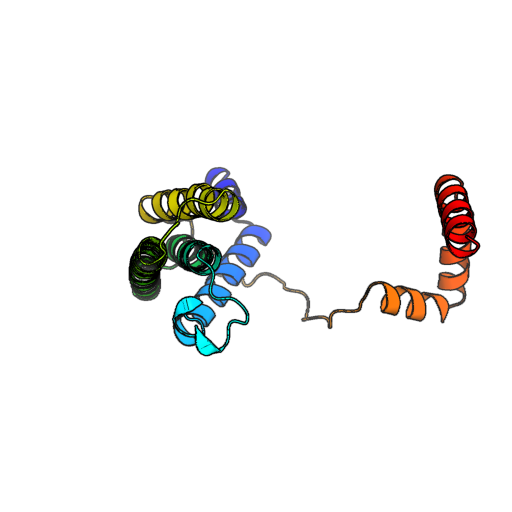21 ALA A C 1
ATOM 1007 O O . ALA A 1 121 ? -7.655 -12.493 7.266 1.00 91.38 121 ALA A O 1
ATOM 1008 N N . PRO A 1 122 ? -7.174 -12.845 9.441 1.00 92.19 122 PRO A N 1
ATOM 1009 C CA . PRO A 1 122 ? -8.514 -12.524 9.907 1.00 92.19 122 PRO A CA 1
ATOM 1010 C C . PRO A 1 122 ? -8.880 -11.054 9.629 1.00 92.19 122 PRO A C 1
ATOM 1012 O O . PRO A 1 122 ? -7.987 -10.192 9.482 1.00 92.19 122 PRO A O 1
ATOM 1015 N N . PRO A 1 123 ? -10.191 -10.750 9.570 1.00 94.25 123 PRO A N 1
ATOM 1016 C CA . PRO A 1 123 ? -10.664 -9.374 9.511 1.00 94.25 123 PRO A CA 1
ATOM 1017 C C . PRO A 1 123 ? -10.176 -8.591 10.738 1.00 94.25 123 PRO A C 1
ATOM 1019 O O . PRO A 1 123 ? -9.978 -9.151 11.812 1.00 94.25 123 PRO A O 1
ATOM 1022 N N . LEU A 1 124 ? -9.934 -7.301 10.539 1.00 94.25 124 LEU A N 1
ATOM 1023 C CA . LEU A 1 124 ? -9.657 -6.331 11.596 1.00 94.25 124 LEU A CA 1
ATOM 1024 C C . LEU A 1 124 ? -10.983 -5.767 12.112 1.00 94.25 124 LEU A C 1
ATOM 1026 O O . LEU A 1 124 ? -11.983 -5.804 11.390 1.00 94.25 124 LEU A O 1
ATOM 1030 N N . LYS A 1 125 ? -10.986 -5.192 13.319 1.00 93.00 125 LYS A N 1
ATOM 1031 C CA . LYS A 1 125 ? -12.163 -4.473 13.818 1.00 93.00 125 LYS A CA 1
ATOM 1032 C C . LYS A 1 125 ? -12.542 -3.332 12.862 1.00 93.00 125 LYS A C 1
ATOM 1034 O O . LYS A 1 125 ? -11.648 -2.592 12.424 1.00 93.00 125 LYS A O 1
ATOM 1039 N N . PRO A 1 126 ? -13.831 -3.171 12.519 1.00 88.50 126 PRO A N 1
ATOM 1040 C CA . PRO A 1 126 ? -14.264 -2.043 11.707 1.00 88.50 126 PRO A CA 1
ATOM 1041 C C . PRO A 1 126 ? -13.952 -0.721 12.431 1.00 88.50 126 PRO A C 1
ATOM 1043 O O . PRO A 1 126 ? -13.836 -0.700 13.662 1.00 88.50 126 PRO A O 1
ATOM 1046 N N . PRO A 1 127 ? -13.761 0.389 11.695 1.00 86.81 127 PRO A N 1
ATOM 1047 C CA . PRO A 1 127 ? -13.638 1.693 12.333 1.00 86.81 127 PRO A CA 1
ATOM 1048 C C . PRO A 1 127 ? -14.895 1.979 13.177 1.00 86.81 127 PRO A C 1
ATOM 1050 O O . PRO A 1 127 ? -15.993 1.696 12.699 1.00 86.81 127 PRO A O 1
ATOM 1053 N N . PRO A 1 128 ? -14.758 2.542 14.391 1.00 83.62 128 PRO A N 1
ATOM 1054 C CA . PRO A 1 128 ? -15.903 2.911 15.227 1.00 83.62 128 PRO A CA 1
ATOM 1055 C C . PRO A 1 128 ? -16.805 3.913 14.503 1.00 83.62 128 PRO A C 1
ATOM 1057 O O . PRO A 1 128 ? -16.289 4.747 13.762 1.00 83.62 128 PRO A O 1
ATOM 1060 N N . ASP A 1 129 ? -18.120 3.867 14.729 1.00 77.50 129 ASP A N 1
ATOM 1061 C CA . ASP A 1 129 ? -19.116 4.658 13.980 1.00 77.50 129 ASP A CA 1
ATOM 1062 C C . ASP A 1 129 ? -18.917 6.176 14.081 1.00 77.50 129 ASP A C 1
ATOM 1064 O O . ASP A 1 129 ? -19.232 6.902 13.139 1.00 77.50 129 ASP A O 1
ATOM 1068 N N . GLU A 1 130 ? -18.308 6.654 15.166 1.00 76.19 130 GLU A N 1
ATOM 1069 C CA . GLU A 1 130 ? -17.955 8.062 15.343 1.00 76.19 130 GLU A CA 1
ATOM 1070 C C . GLU A 1 130 ? -16.993 8.532 14.246 1.00 76.19 130 GLU A C 1
ATOM 1072 O O . GLU A 1 130 ? -15.914 7.960 14.046 1.00 76.19 130 GLU A O 1
ATOM 1077 N N . GLU A 1 131 ? -17.386 9.574 13.510 1.00 70.19 131 GLU A N 1
ATOM 1078 C CA . GLU A 1 131 ? -16.499 10.209 12.544 1.00 70.19 131 GLU A CA 1
ATOM 1079 C C . GLU A 1 131 ? -15.342 10.893 13.285 1.00 70.19 131 GLU A C 1
ATOM 1081 O O . GLU A 1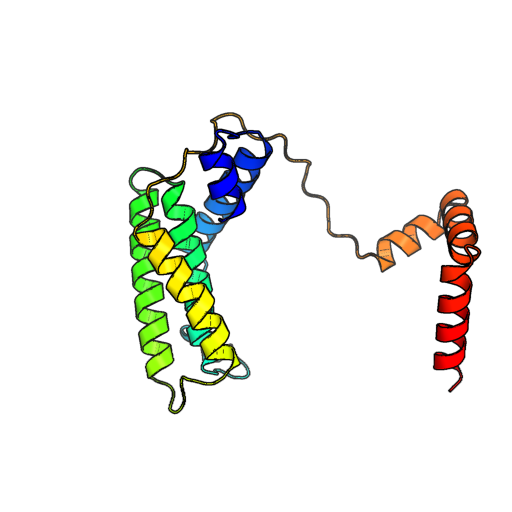 131 ? -15.581 11.691 14.193 1.00 70.19 131 GLU A O 1
ATOM 1086 N N . PRO A 1 132 ? -14.081 10.598 12.921 1.00 67.88 132 PRO A N 1
ATOM 1087 C CA . PRO A 1 132 ? -12.940 11.240 13.547 1.00 67.88 132 PRO A CA 1
ATOM 1088 C C . PRO A 1 132 ? -12.973 12.728 13.209 1.00 67.88 132 PRO A C 1
ATOM 1090 O O . PRO A 1 132 ? -13.337 13.105 12.088 1.00 67.88 132 PRO A O 1
ATOM 1093 N N . VAL A 1 133 ? -12.546 13.573 14.146 1.00 73.12 133 VAL A N 1
ATOM 1094 C CA . VAL A 1 133 ? -12.492 15.018 13.933 1.00 73.12 133 VAL A CA 1
ATOM 1095 C C . VAL A 1 133 ? -11.325 15.304 12.993 1.00 73.12 133 VAL A C 1
ATOM 1097 O O . VAL A 1 133 ? -10.190 15.544 13.400 1.00 73.12 133 VAL A O 1
ATOM 1100 N N . SER A 1 134 ? -11.584 15.233 11.689 1.00 69.06 134 SER A N 1
ATOM 1101 C CA . SER A 1 134 ? -10.594 15.617 10.692 1.00 69.06 134 SER A CA 1
ATOM 1102 C C . SER A 1 134 ? -10.538 17.137 10.589 1.00 69.06 134 SER A C 1
ATOM 1104 O O . SER A 1 134 ? -11.581 17.773 10.415 1.00 69.06 134 SER A O 1
ATOM 1106 N N . PRO A 1 135 ? -9.342 17.746 10.665 1.00 73.62 135 PRO A N 1
ATOM 1107 C CA . PRO A 1 135 ? -9.215 19.157 10.355 1.00 73.62 135 PRO A CA 1
ATOM 1108 C C . PRO A 1 135 ? -9.654 19.394 8.902 1.00 73.62 135 PRO A C 1
ATOM 1110 O O . PRO A 1 135 ? -9.502 18.505 8.055 1.00 73.62 135 PRO A O 1
ATOM 1113 N N . PRO A 1 136 ? -10.195 20.582 8.587 1.00 79.94 136 PRO A N 1
ATOM 1114 C CA . PRO A 1 136 ? -10.573 20.905 7.220 1.00 79.94 136 PRO A CA 1
ATOM 1115 C C . PRO A 1 136 ? -9.361 20.747 6.286 1.00 79.94 136 PRO A C 1
ATOM 1117 O O . PRO A 1 136 ? -8.232 21.033 6.695 1.00 79.94 136 PRO A O 1
ATOM 1120 N N . PRO A 1 137 ? -9.565 20.295 5.035 1.00 81.44 137 PRO A N 1
ATOM 1121 C CA . PRO A 1 137 ? -8.476 20.115 4.087 1.00 81.44 137 PRO A CA 1
ATOM 1122 C C . PRO A 1 137 ? -7.746 21.443 3.866 1.00 81.44 137 PRO A C 1
ATOM 1124 O O . PRO A 1 137 ? -8.307 22.406 3.346 1.00 81.44 137 PRO A O 1
ATOM 1127 N N . GLU A 1 138 ? -6.475 21.491 4.259 1.00 84.25 138 GLU A N 1
ATOM 1128 C CA . GLU A 1 138 ? -5.620 22.649 4.028 1.00 84.25 138 GLU A CA 1
ATOM 1129 C C . GLU A 1 138 ? -4.854 22.495 2.706 1.00 84.25 138 GLU A C 1
ATOM 1131 O O . GLU A 1 138 ? -4.324 21.417 2.412 1.00 84.25 138 GLU A O 1
ATOM 1136 N N . PRO A 1 139 ? -4.722 23.563 1.899 1.00 87.44 139 PRO A N 1
ATOM 1137 C CA . PRO A 1 139 ? -3.902 23.510 0.700 1.00 87.44 139 PRO A CA 1
ATOM 1138 C C . PRO A 1 139 ? -2.437 23.252 1.068 1.00 87.44 139 PRO A C 1
ATOM 1140 O O . PRO A 1 139 ? -1.871 23.875 1.973 1.00 87.44 139 PRO A O 1
ATOM 1143 N N . PHE A 1 140 ? -1.779 22.361 0.323 1.00 88.25 140 PHE A N 1
ATOM 1144 C CA . PHE A 1 140 ? -0.360 22.102 0.529 1.00 88.25 140 PHE A CA 1
ATOM 1145 C C . PHE A 1 140 ? 0.471 23.358 0.227 1.00 88.25 140 PHE A C 1
ATOM 1147 O O . PHE A 1 140 ? 0.645 23.770 -0.920 1.00 88.25 140 PHE A O 1
ATOM 1154 N N . LEU A 1 141 ? 1.045 23.952 1.273 1.00 91.12 141 LEU A N 1
ATOM 1155 C CA . LEU A 1 141 ? 2.020 25.030 1.145 1.00 91.12 141 LEU A CA 1
ATOM 1156 C C . LEU A 1 141 ? 3.436 24.462 1.186 1.00 91.12 141 LEU A C 1
ATOM 1158 O O . LEU A 1 141 ? 3.870 23.955 2.224 1.00 91.12 141 LEU A O 1
ATOM 1162 N N . SER A 1 142 ? 4.180 24.621 0.086 1.00 90.75 142 SER A N 1
ATOM 1163 C CA . SER A 1 142 ? 5.594 24.234 0.034 1.00 90.75 142 SER A CA 1
ATOM 1164 C C . SER A 1 142 ? 6.396 24.897 1.162 1.00 90.75 142 SER A C 1
ATOM 1166 O O . SER A 1 142 ? 6.104 26.028 1.567 1.00 90.75 142 SER A O 1
ATOM 1168 N N . GLN A 1 143 ? 7.457 24.236 1.640 1.00 88.12 143 GLN A N 1
ATOM 1169 C CA . GLN A 1 143 ? 8.332 24.804 2.675 1.00 88.12 143 GLN A CA 1
ATOM 1170 C C . GLN A 1 143 ? 8.877 26.182 2.265 1.00 88.12 143 GLN A C 1
ATOM 1172 O O . GLN A 1 143 ? 8.874 27.116 3.065 1.00 88.12 143 GLN A O 1
ATOM 1177 N N . ARG A 1 144 ? 9.254 26.347 0.988 1.00 88.44 144 ARG A N 1
ATOM 1178 C CA . ARG A 1 144 ? 9.697 27.632 0.424 1.00 88.44 144 ARG A CA 1
ATOM 1179 C C . ARG A 1 144 ? 8.616 28.706 0.546 1.00 88.44 144 ARG A C 1
ATOM 1181 O O . ARG A 1 144 ? 8.920 29.833 0.933 1.00 88.44 144 ARG A O 1
ATOM 1188 N N . THR A 1 145 ? 7.368 28.372 0.224 1.00 91.12 145 THR A N 1
ATOM 1189 C CA . THR A 1 145 ? 6.231 29.296 0.335 1.00 91.12 145 THR A CA 1
ATOM 1190 C C . THR A 1 145 ? 5.992 29.691 1.790 1.00 91.12 145 THR A C 1
ATOM 1192 O O . THR A 1 145 ? 5.865 30.879 2.076 1.00 91.12 145 THR A O 1
ATOM 1195 N N . ARG A 1 146 ? 6.022 28.726 2.721 1.00 88.75 146 ARG A N 1
ATOM 1196 C CA . ARG A 1 146 ? 5.880 28.987 4.164 1.00 88.75 146 ARG A CA 1
ATOM 1197 C C . ARG A 1 146 ? 6.957 29.943 4.678 1.00 88.75 146 ARG A C 1
ATOM 1199 O O . ARG A 1 146 ? 6.631 30.898 5.375 1.00 88.75 146 ARG A O 1
ATOM 1206 N N . VAL A 1 147 ? 8.217 29.743 4.283 1.00 87.50 147 VAL A N 1
ATOM 1207 C CA . VAL A 1 147 ? 9.329 30.636 4.660 1.00 87.50 147 VAL A CA 1
ATOM 1208 C C . VAL A 1 147 ? 9.138 32.038 4.081 1.00 87.50 147 VAL A C 1
ATOM 1210 O O . VAL A 1 147 ? 9.268 33.012 4.814 1.00 87.50 147 VAL A O 1
ATOM 1213 N N . LYS A 1 148 ? 8.765 32.168 2.800 1.00 89.75 148 LYS A N 1
ATOM 1214 C CA . LYS A 1 148 ? 8.479 33.480 2.190 1.00 89.75 148 LYS A CA 1
ATOM 1215 C C . LYS A 1 148 ? 7.352 34.219 2.914 1.00 89.75 148 LYS A C 1
ATOM 1217 O O . LYS A 1 148 ? 7.468 35.417 3.141 1.00 89.75 148 LYS A O 1
ATOM 1222 N N . LEU A 1 149 ? 6.277 33.517 3.278 1.00 89.81 149 LEU A N 1
ATOM 1223 C CA . LEU A 1 149 ? 5.161 34.097 4.029 1.00 89.81 149 LEU A CA 1
ATOM 1224 C C . LEU A 1 149 ? 5.580 34.502 5.447 1.00 89.81 149 LEU A C 1
ATOM 1226 O O . LEU A 1 149 ? 5.204 35.577 5.904 1.00 89.81 149 LEU A O 1
ATOM 1230 N N . ALA A 1 150 ? 6.398 33.689 6.119 1.00 88.38 150 ALA A N 1
ATOM 1231 C CA . ALA A 1 150 ? 6.934 34.018 7.435 1.00 88.38 150 ALA A CA 1
ATOM 1232 C C . ALA A 1 150 ? 7.826 35.271 7.390 1.00 88.38 150 ALA A C 1
ATOM 1234 O O . ALA A 1 150 ? 7.656 36.161 8.217 1.00 88.38 150 ALA A O 1
ATOM 1235 N N . LEU A 1 151 ? 8.701 35.395 6.387 1.00 90.69 151 LEU A N 1
ATOM 1236 C CA . LEU A 1 151 ? 9.577 36.561 6.190 1.00 90.69 151 LEU A CA 1
ATOM 1237 C C . LEU A 1 151 ? 8.824 37.857 5.836 1.00 90.69 151 LEU A C 1
ATOM 1239 O O . LEU A 1 151 ? 9.407 38.932 5.890 1.00 90.69 151 LEU A O 1
ATOM 1243 N N . ARG A 1 152 ? 7.531 37.797 5.489 1.00 88.38 152 ARG A N 1
ATOM 1244 C CA . ARG A 1 152 ? 6.705 39.009 5.331 1.00 88.38 152 ARG A CA 1
ATOM 1245 C C . ARG A 1 152 ? 6.280 39.616 6.669 1.00 88.38 152 ARG A C 1
ATOM 1247 O O . ARG A 1 152 ? 5.814 40.749 6.691 1.00 88.38 152 ARG A O 1
ATOM 1254 N N . ARG A 1 153 ? 6.404 38.875 7.775 1.00 91.44 153 ARG A N 1
ATOM 1255 C CA . ARG A 1 153 ? 6.078 39.348 9.126 1.00 91.44 153 ARG A CA 1
ATOM 1256 C C . ARG A 1 153 ? 7.373 39.678 9.876 1.00 91.44 153 ARG A C 1
ATOM 1258 O O . ARG A 1 153 ? 8.297 38.864 9.842 1.00 91.44 153 ARG A O 1
ATOM 1265 N N . PRO A 1 154 ? 7.438 40.787 10.636 1.00 87.31 154 PRO A N 1
ATOM 1266 C CA . PRO A 1 154 ? 8.647 41.167 11.376 1.00 87.31 154 PRO A CA 1
ATOM 1267 C C . PRO A 1 154 ? 9.100 40.067 12.352 1.00 87.31 154 PRO A C 1
ATOM 1269 O O . PRO A 1 154 ? 10.282 39.735 12.414 1.00 87.31 154 PRO A O 1
ATOM 1272 N N . ALA A 1 155 ? 8.157 39.399 13.024 1.00 88.56 155 ALA A N 1
ATOM 1273 C CA . ALA A 1 155 ? 8.442 38.260 13.900 1.00 88.56 155 ALA A CA 1
ATOM 1274 C C . ALA A 1 155 ? 9.055 37.052 13.160 1.00 88.56 155 ALA A C 1
ATOM 1276 O O . ALA A 1 155 ? 9.910 36.348 13.702 1.00 88.56 155 ALA A O 1
ATOM 1277 N N . GLY A 1 156 ? 8.648 36.808 11.911 1.00 85.44 156 GLY A N 1
ATOM 1278 C CA . GLY A 1 156 ? 9.208 35.728 11.103 1.00 85.44 156 GLY A CA 1
ATOM 1279 C C . GLY A 1 156 ? 10.618 36.040 10.601 1.00 85.44 156 GLY A C 1
ATOM 1280 O O . GLY A 1 156 ? 11.449 35.133 10.578 1.00 85.44 156 GLY A O 1
ATOM 1281 N N . CYS A 1 157 ? 10.931 37.308 10.310 1.00 84.50 157 CYS A N 1
ATOM 1282 C CA . CYS A 1 157 ? 12.305 37.756 10.051 1.00 84.50 157 CYS A CA 1
ATOM 1283 C C . CYS A 1 157 ? 13.214 37.539 11.261 1.00 84.50 157 CYS A C 1
ATOM 1285 O O . CYS A 1 157 ? 14.292 36.965 11.118 1.00 84.50 157 CYS A O 1
ATOM 1287 N N . ILE A 1 158 ? 12.759 37.926 12.457 1.00 88.06 158 ILE A N 1
ATOM 1288 C CA . ILE A 1 158 ? 13.510 37.722 13.705 1.00 88.06 158 ILE A CA 1
ATOM 1289 C C . ILE A 1 158 ? 13.741 36.227 13.944 1.00 88.06 158 ILE A C 1
ATOM 1291 O O . ILE A 1 158 ? 14.865 35.802 14.189 1.00 88.06 158 ILE A O 1
ATOM 1295 N N . THR A 1 159 ? 12.704 35.402 13.788 1.00 88.31 159 THR A N 1
ATOM 1296 C CA . THR A 1 159 ? 12.813 33.945 13.963 1.00 88.31 159 THR A CA 1
ATOM 1297 C C . THR A 1 159 ? 13.786 33.320 12.957 1.00 88.31 159 THR A C 1
ATOM 1299 O O . THR A 1 159 ? 14.554 32.423 13.308 1.00 88.31 159 THR A O 1
ATOM 1302 N N . ALA A 1 160 ? 13.772 33.781 11.704 1.00 85.06 160 ALA A N 1
ATOM 1303 C CA . ALA A 1 160 ? 14.699 33.320 10.677 1.00 85.06 160 ALA A CA 1
ATOM 1304 C C . ALA A 1 160 ? 16.148 33.726 10.990 1.00 85.06 160 ALA A C 1
ATOM 1306 O O . ALA A 1 160 ? 17.040 32.887 10.883 1.00 85.06 160 ALA A O 1
ATOM 1307 N N . LEU A 1 161 ? 16.373 34.965 11.441 1.00 84.50 161 LEU A N 1
ATOM 1308 C CA . LEU A 1 161 ? 17.686 35.462 11.864 1.00 84.50 161 LEU A CA 1
ATOM 1309 C C . LEU A 1 161 ? 18.229 34.686 13.065 1.00 84.50 161 LEU A C 1
ATOM 1311 O O . LEU A 1 161 ? 19.349 34.191 13.009 1.00 84.50 161 LEU A O 1
ATOM 1315 N N . VAL A 1 162 ? 17.425 34.496 14.112 1.00 87.25 162 VAL A N 1
ATOM 1316 C CA . VAL A 1 162 ? 17.816 33.719 15.301 1.00 87.25 162 VAL A CA 1
ATOM 1317 C C . VAL A 1 162 ? 18.188 32.284 14.920 1.00 87.25 162 VAL A C 1
ATOM 1319 O O . VAL A 1 162 ? 19.204 31.761 15.372 1.00 87.25 162 VAL A O 1
ATOM 1322 N N . ARG A 1 163 ? 17.414 31.646 14.032 1.00 84.88 163 ARG A N 1
ATOM 1323 C CA . ARG A 1 163 ? 17.731 30.298 13.535 1.00 84.88 163 ARG A CA 1
ATOM 1324 C C . ARG A 1 163 ? 18.993 30.263 12.679 1.00 84.88 163 ARG A C 1
ATOM 1326 O O . ARG A 1 163 ? 19.720 29.276 12.756 1.00 84.88 163 ARG A O 1
ATOM 1333 N N . ALA A 1 164 ? 19.258 31.297 11.885 1.00 82.38 164 ALA A N 1
ATOM 1334 C CA . ALA A 1 164 ? 20.477 31.401 11.086 1.00 82.38 164 ALA A CA 1
ATOM 1335 C C . ALA A 1 164 ? 21.725 31.627 11.957 1.00 82.38 164 ALA A C 1
ATOM 1337 O O . ALA A 1 164 ? 22.785 31.092 11.646 1.00 82.38 164 ALA A O 1
ATOM 1338 N N . LEU A 1 165 ? 21.578 32.359 13.066 1.00 84.75 165 LEU A N 1
ATOM 1339 C CA . LEU A 1 165 ? 22.637 32.635 14.041 1.00 84.75 165 LEU A CA 1
ATOM 1340 C C . LEU A 1 165 ? 22.911 31.462 14.999 1.00 84.75 165 LEU A C 1
ATOM 1342 O O . LEU A 1 165 ? 23.909 31.481 15.716 1.00 84.75 165 LEU A O 1
ATOM 1346 N N . TYR A 1 166 ? 22.071 30.420 15.005 1.00 87.75 166 TYR A N 1
ATOM 1347 C CA . TYR A 1 166 ? 22.330 29.206 15.778 1.00 87.75 166 TYR A CA 1
ATOM 1348 C C . TYR A 1 166 ? 23.594 28.492 15.240 1.00 87.75 166 TYR A C 1
ATOM 1350 O O . TYR A 1 166 ? 23.651 28.199 14.039 1.00 87.75 166 TYR A O 1
ATOM 1358 N N . PRO A 1 167 ? 24.600 28.167 16.080 1.00 82.94 167 PRO A N 1
ATOM 1359 C CA . PRO A 1 167 ? 25.941 27.766 15.631 1.00 82.94 167 PRO A CA 1
ATOM 1360 C C . PRO A 1 167 ? 26.004 26.654 14.564 1.00 82.94 167 PRO A C 1
ATOM 1362 O O . PRO A 1 167 ? 26.706 26.829 13.564 1.00 82.94 167 PRO A O 1
ATOM 1365 N N . PRO A 1 168 ? 25.257 25.535 14.674 1.00 81.69 168 PRO A N 1
ATOM 1366 C CA . PRO A 1 168 ? 25.303 24.492 13.648 1.00 81.69 168 PRO A CA 1
ATOM 1367 C C . PRO A 1 168 ? 24.660 24.916 12.318 1.00 81.69 168 PRO A C 1
ATOM 1369 O O . PRO A 1 168 ? 25.030 24.393 11.265 1.00 81.69 168 PRO A O 1
ATOM 1372 N N . ASN A 1 169 ? 23.734 25.879 12.326 1.00 82.62 169 ASN A N 1
ATOM 1373 C CA . ASN A 1 169 ? 23.156 26.429 11.101 1.00 82.62 169 ASN A CA 1
ATOM 1374 C C . ASN A 1 169 ? 24.108 27.424 10.432 1.00 82.62 169 ASN A C 1
ATOM 1376 O O . ASN A 1 169 ? 24.184 27.436 9.205 1.00 82.62 169 ASN A O 1
ATOM 1380 N N . LEU A 1 170 ? 24.887 28.178 11.214 1.00 81.31 170 LEU A N 1
ATOM 1381 C CA . LEU A 1 170 ? 25.903 29.099 10.704 1.00 81.31 170 LEU A CA 1
ATOM 1382 C C . LEU A 1 170 ? 26.984 28.354 9.902 1.00 81.31 170 LEU A C 1
ATOM 1384 O O . LEU A 1 170 ? 27.306 28.740 8.781 1.00 81.31 170 LEU A O 1
ATOM 1388 N N . ILE A 1 171 ? 27.473 27.224 10.429 1.00 83.38 171 ILE A N 1
ATOM 1389 C CA . ILE A 1 171 ? 28.443 26.353 9.740 1.00 83.38 171 ILE A CA 1
ATOM 1390 C C . ILE A 1 171 ? 27.854 25.813 8.427 1.00 83.38 171 ILE A C 1
ATOM 1392 O O . ILE A 1 171 ? 28.513 25.834 7.386 1.00 83.38 171 ILE A O 1
ATOM 1396 N N . ARG A 1 172 ? 26.593 25.357 8.444 1.00 81.88 172 ARG A N 1
ATOM 1397 C CA . ARG A 1 172 ? 25.895 24.888 7.232 1.00 81.88 172 ARG A CA 1
ATOM 1398 C C . ARG A 1 172 ? 25.737 25.998 6.194 1.00 81.88 172 ARG A C 1
ATOM 1400 O O . ARG A 1 172 ? 25.915 25.734 5.008 1.00 81.88 172 ARG A O 1
ATOM 1407 N N . LEU A 1 173 ? 25.437 27.218 6.631 1.00 80.44 173 LEU A N 1
ATOM 1408 C CA . LEU A 1 173 ? 25.233 28.375 5.763 1.00 80.44 173 LEU A CA 1
ATOM 1409 C C . LEU A 1 173 ? 26.555 28.833 5.130 1.00 80.44 173 LEU A C 1
ATOM 1411 O O . LEU A 1 173 ? 26.608 29.034 3.919 1.00 80.44 173 LEU A O 1
ATOM 1415 N N . LEU A 1 174 ? 27.643 28.872 5.905 1.00 83.31 174 LEU A N 1
ATOM 1416 C CA . LEU A 1 174 ? 28.996 29.135 5.400 1.00 83.31 174 LEU A CA 1
ATOM 1417 C C . LEU A 1 174 ? 29.439 28.088 4.368 1.00 83.31 174 LEU A C 1
ATOM 1419 O O . LEU A 1 174 ? 29.969 28.444 3.316 1.00 83.31 174 LEU A O 1
ATOM 1423 N N . ASN A 1 175 ? 29.168 26.805 4.621 1.00 84.81 175 ASN A N 1
ATOM 1424 C CA . ASN A 1 175 ? 29.472 25.729 3.674 1.00 84.81 175 ASN A CA 1
ATOM 1425 C C . ASN A 1 175 ? 28.651 25.829 2.378 1.00 84.81 175 ASN A C 1
ATOM 1427 O O . ASN A 1 175 ? 29.172 25.545 1.300 1.00 84.81 175 ASN A O 1
ATOM 1431 N N . LEU A 1 176 ? 27.389 26.259 2.465 1.00 83.88 176 LEU A N 1
ATOM 1432 C CA . LEU A 1 176 ? 26.527 26.515 1.307 1.00 83.88 176 LEU A CA 1
ATOM 1433 C C . LEU A 1 176 ? 27.048 27.676 0.455 1.00 83.88 176 LEU A C 1
ATOM 1435 O O . LEU A 1 176 ? 27.168 27.531 -0.758 1.00 83.88 176 LEU A O 1
ATOM 1439 N N . VAL A 1 177 ? 27.419 28.794 1.085 1.00 82.94 177 VAL A N 1
ATOM 1440 C CA . VAL A 1 177 ? 27.993 29.959 0.390 1.00 82.94 177 VAL A CA 1
ATOM 1441 C C . VAL A 1 177 ? 29.332 29.604 -0.260 1.00 82.94 177 VAL A C 1
ATOM 1443 O O . VAL A 1 177 ? 29.593 30.004 -1.392 1.00 82.94 177 VAL A O 1
ATOM 1446 N N . ARG A 1 178 ? 30.163 28.797 0.412 1.00 83.44 178 ARG A N 1
ATOM 1447 C CA . ARG A 1 178 ? 31.438 28.317 -0.137 1.00 83.44 178 ARG A CA 1
ATOM 1448 C C . ARG A 1 178 ? 31.249 27.403 -1.351 1.00 83.44 178 ARG A C 1
ATOM 1450 O O . ARG A 1 178 ? 32.015 27.515 -2.297 1.00 83.44 178 ARG A O 1
ATOM 1457 N N . ARG A 1 179 ? 30.223 26.543 -1.348 1.00 81.62 179 ARG A N 1
ATOM 1458 C CA . ARG A 1 179 ? 29.855 25.694 -2.500 1.00 81.62 179 ARG A CA 1
ATOM 1459 C C . ARG A 1 179 ? 29.236 26.456 -3.669 1.00 81.62 179 ARG A C 1
ATOM 1461 O O . ARG A 1 179 ? 29.191 25.905 -4.751 1.00 81.62 179 ARG A O 1
ATOM 1468 N N . TRP A 1 180 ? 28.715 27.660 -3.447 1.00 73.06 180 TRP A N 1
ATOM 1469 C CA . TRP A 1 180 ? 28.120 28.480 -4.507 1.00 73.06 180 TRP A CA 1
ATOM 1470 C C . TRP A 1 180 ? 29.145 29.406 -5.186 1.00 73.06 180 TRP A C 1
ATOM 1472 O O . TRP A 1 180 ? 28.889 29.914 -6.271 1.00 73.06 180 TRP A O 1
ATOM 1482 N N . ARG A 1 181 ? 30.298 29.642 -4.540 1.00 69.25 181 ARG A N 1
ATOM 1483 C CA . ARG A 1 181 ? 31.425 30.437 -5.071 1.00 69.25 181 ARG A CA 1
ATOM 1484 C C . ARG A 1 181 ? 32.465 29.626 -5.853 1.00 69.25 181 ARG A C 1
ATOM 1486 O O . ARG A 1 181 ? 33.292 30.249 -6.511 1.00 69.25 181 ARG A O 1
ATOM 1493 N N . ASN A 1 182 ? 32.437 28.300 -5.742 1.00 53.97 182 ASN A N 1
ATOM 1494 C CA . ASN A 1 182 ? 33.242 27.358 -6.526 1.00 53.97 182 ASN A CA 1
ATOM 1495 C C . ASN A 1 182 ? 32.346 26.678 -7.558 1.00 53.97 182 ASN A C 1
ATOM 1497 O O . ASN A 1 182 ? 32.871 26.343 -8.636 1.00 53.97 182 ASN A O 1
#